Protein AF-A0A370DC57-F1 (afdb_monomer_lite)

Foldseek 3Di:
DDPVPADQQDWDDDPNDIDGRHDFDWDADPPPRDIDGHDPPDDDDDDPDPPPPVPPCVAPLSVLVVVLVVVLVVLVPDPDDPVVSVVVNVVSVVVSVVVVVVSD

pLDDT: mean 74.99, std 14.08, range [41.62, 93.81]

Organism: NCBI:txid2200906

Radius of gyration: 25.51 Å; chains: 1; bounding box: 62×38×54 Å

Structure (mmCIF, N/CA/C/O backbone):
data_AF-A0A370DC57-F1
#
_entry.id   AF-A0A370DC57-F1
#
loop_
_atom_site.group_PDB
_atom_site.id
_atom_site.type_symbol
_atom_site.label_atom_id
_atom_site.label_alt_id
_atom_site.label_comp_id
_atom_site.label_asym_id
_atom_site.label_entity_id
_atom_site.label_seq_id
_atom_site.pdbx_PDB_ins_code
_atom_site.Cartn_x
_atom_site.Cartn_y
_atom_site.Cartn_z
_atom_site.occupancy
_atom_site.B_iso_or_equiv
_atom_site.auth_seq_id
_atom_site.auth_comp_id
_atom_site.auth_asym_id
_atom_site.auth_atom_id
_atom_site.pdbx_PDB_model_num
ATOM 1 N N . MET A 1 1 ? 28.060 -1.087 -29.558 1.00 62.28 1 MET A N 1
ATOM 2 C CA . MET A 1 1 ? 26.973 -1.960 -29.046 1.00 62.28 1 MET A CA 1
ATOM 3 C C . MET A 1 1 ? 26.276 -1.228 -27.901 1.00 62.28 1 MET A C 1
ATOM 5 O O . MET A 1 1 ? 26.972 -0.566 -27.145 1.00 62.28 1 MET A O 1
ATOM 9 N N . LYS A 1 2 ? 24.939 -1.264 -27.784 1.00 73.62 2 LYS A N 1
ATOM 10 C CA . LYS A 1 2 ? 24.236 -0.606 -26.663 1.00 73.62 2 LYS A CA 1
ATOM 11 C C . LYS A 1 2 ? 24.374 -1.452 -25.391 1.00 73.62 2 LYS A C 1
ATOM 13 O O . LYS A 1 2 ? 24.216 -2.667 -25.464 1.00 73.62 2 LYS A O 1
ATOM 18 N N . PHE A 1 3 ? 24.600 -0.824 -24.233 1.00 67.56 3 PHE A N 1
ATOM 19 C CA . PHE A 1 3 ? 24.726 -1.517 -22.938 1.00 67.56 3 PHE A CA 1
ATOM 20 C C . PHE A 1 3 ? 23.488 -2.365 -22.582 1.00 67.56 3 PHE A C 1
ATOM 22 O O . PHE A 1 3 ? 23.588 -3.414 -21.942 1.00 67.56 3 PHE A O 1
ATOM 29 N N . SER A 1 4 ? 22.310 -1.955 -23.064 1.00 68.38 4 SER A N 1
ATOM 30 C CA . SER A 1 4 ? 21.046 -2.692 -22.947 1.00 68.38 4 SER A CA 1
ATOM 31 C C . SER A 1 4 ? 21.067 -4.070 -23.619 1.00 68.38 4 SER A C 1
ATOM 33 O O . SER A 1 4 ? 20.323 -4.946 -23.192 1.00 68.38 4 SER A O 1
ATOM 35 N N . HIS A 1 5 ? 21.917 -4.280 -24.627 1.00 72.75 5 HIS A N 1
ATOM 36 C CA . HIS A 1 5 ? 21.989 -5.529 -25.394 1.00 72.75 5 HIS A CA 1
ATOM 37 C C . HIS A 1 5 ? 23.000 -6.536 -24.834 1.00 72.75 5 HIS A C 1
ATOM 39 O O . HIS A 1 5 ? 22.988 -7.691 -25.243 1.00 72.75 5 HIS A O 1
ATOM 45 N N . ILE A 1 6 ? 23.856 -6.110 -23.904 1.00 67.94 6 ILE A N 1
ATOM 46 C CA . ILE A 1 6 ? 24.826 -6.979 -23.230 1.00 67.94 6 ILE A CA 1
ATOM 47 C C . ILE A 1 6 ? 24.056 -7.839 -22.222 1.00 67.94 6 ILE A C 1
ATOM 49 O O . ILE A 1 6 ? 23.227 -7.315 -21.472 1.00 67.94 6 ILE A O 1
ATOM 53 N N . LYS A 1 7 ? 24.271 -9.151 -22.189 1.00 70.06 7 LYS A N 1
ATOM 54 C CA . LYS A 1 7 ? 23.618 -10.039 -21.216 1.00 70.06 7 LYS A CA 1
ATOM 55 C C . LYS A 1 7 ? 24.320 -9.967 -19.865 1.00 70.06 7 LYS A C 1
ATOM 57 O O . LYS A 1 7 ? 25.481 -9.592 -19.754 1.00 70.06 7 LYS A O 1
ATOM 62 N N . ILE A 1 8 ? 23.599 -10.316 -18.807 1.00 74.94 8 ILE A N 1
ATOM 63 C CA . ILE A 1 8 ? 24.183 -10.432 -17.468 1.00 74.94 8 ILE A CA 1
ATOM 64 C C . ILE A 1 8 ? 25.253 -11.532 -17.508 1.00 74.94 8 ILE A C 1
ATOM 66 O O . ILE A 1 8 ? 24.993 -12.610 -18.032 1.00 74.94 8 ILE A O 1
ATOM 70 N N . GLY A 1 9 ? 26.443 -11.257 -16.984 1.00 67.88 9 GLY A N 1
ATOM 71 C CA . GLY A 1 9 ? 27.607 -12.139 -17.031 1.00 67.88 9 GLY A CA 1
ATOM 72 C C . GLY A 1 9 ? 28.473 -11.983 -18.285 1.00 67.88 9 GLY A C 1
ATOM 73 O O . GLY A 1 9 ? 29.584 -12.509 -18.307 1.00 67.88 9 GLY A O 1
ATOM 74 N N . GLU A 1 10 ? 28.031 -11.240 -19.307 1.00 74.31 10 GLU A N 1
ATOM 75 C CA . GLU A 1 10 ? 28.869 -10.970 -20.480 1.00 74.31 10 GLU A CA 1
ATOM 76 C C . GLU A 1 10 ? 29.951 -9.930 -20.168 1.00 74.31 10 GLU A C 1
ATOM 78 O O . GLU A 1 10 ? 29.716 -8.932 -19.476 1.00 74.31 10 GLU A O 1
ATOM 83 N N . ARG A 1 11 ? 31.152 -10.189 -20.701 1.00 78.81 11 ARG A N 1
ATOM 84 C CA . ARG A 1 11 ? 32.296 -9.276 -20.655 1.00 78.81 11 ARG A CA 1
ATOM 85 C C . ARG A 1 11 ? 32.161 -8.211 -21.738 1.00 78.81 11 ARG A C 1
ATOM 87 O O . ARG A 1 11 ? 31.786 -8.529 -22.864 1.00 78.81 11 ARG A O 1
ATOM 94 N N . PHE A 1 12 ? 32.510 -6.971 -2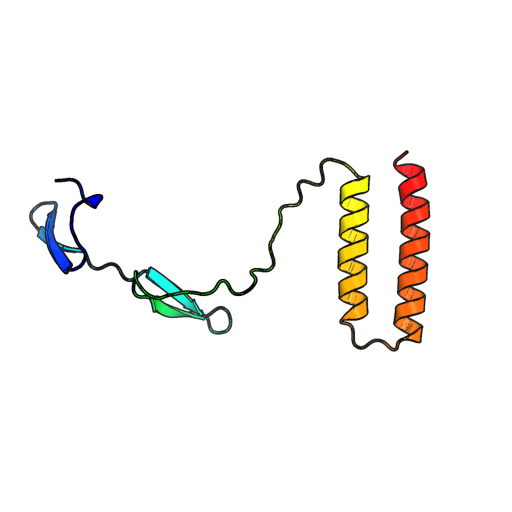1.426 1.00 81.81 12 PHE A N 1
ATOM 95 C CA . PHE A 1 12 ? 32.556 -5.877 -22.393 1.00 81.81 12 PHE A CA 1
ATOM 96 C C . PHE A 1 12 ? 33.699 -4.913 -22.073 1.00 81.81 12 PHE A C 1
ATOM 98 O O . PHE A 1 12 ? 34.129 -4.824 -20.928 1.00 81.81 12 PHE A O 1
ATOM 105 N N . ILE A 1 13 ? 34.194 -4.208 -23.091 1.00 79.69 13 ILE A N 1
ATOM 106 C CA . ILE A 1 13 ? 35.220 -3.171 -22.938 1.00 79.69 13 ILE A CA 1
ATOM 107 C C . ILE A 1 13 ? 34.533 -1.807 -22.914 1.00 79.69 13 ILE A C 1
ATOM 109 O O . ILE A 1 13 ? 33.731 -1.506 -23.804 1.00 79.69 13 ILE A O 1
ATOM 113 N N . TRP A 1 14 ? 34.853 -0.982 -21.923 1.00 71.50 14 TRP A N 1
ATOM 114 C CA . TRP A 1 14 ? 34.412 0.408 -21.838 1.00 71.50 14 TRP A CA 1
ATOM 115 C C . TRP A 1 14 ? 35.604 1.267 -21.422 1.00 71.50 14 TRP A C 1
ATOM 117 O O . TRP A 1 14 ? 36.312 0.916 -20.488 1.00 71.50 14 TRP A O 1
ATOM 127 N N . GLU A 1 15 ? 35.883 2.320 -22.193 1.00 80.69 15 GLU A N 1
ATOM 128 C CA . GLU A 1 15 ? 37.049 3.202 -21.991 1.00 80.69 15 GLU A CA 1
ATOM 129 C C . GLU A 1 15 ? 38.408 2.473 -21.951 1.00 80.69 15 GLU A C 1
ATOM 131 O O . GLU A 1 15 ? 39.359 2.928 -21.331 1.00 80.69 15 GLU A O 1
ATOM 136 N N . GLY A 1 16 ? 38.518 1.343 -22.660 1.00 77.88 16 GLY A N 1
ATOM 137 C CA . GLY A 1 16 ? 39.745 0.537 -22.725 1.00 77.88 16 GLY A CA 1
ATOM 1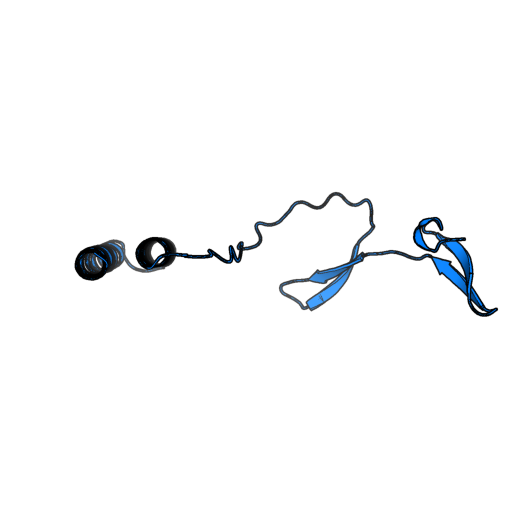38 C C . GLY A 1 16 ? 39.871 -0.515 -21.622 1.00 77.88 16 GLY A C 1
ATOM 139 O O . GLY A 1 16 ? 40.728 -1.388 -21.729 1.00 77.88 16 GLY A O 1
ATOM 140 N N . GLU A 1 17 ? 38.974 -0.507 -20.637 1.00 63.53 17 GLU A N 1
ATOM 141 C CA . GLU A 1 17 ? 39.015 -1.413 -19.489 1.00 63.53 17 GLU A CA 1
ATOM 142 C C . GLU A 1 17 ? 37.959 -2.535 -19.594 1.00 63.53 17 GLU A C 1
ATOM 144 O O . GLU A 1 17 ? 36.861 -2.318 -20.130 1.00 63.53 17 GLU A O 1
ATOM 149 N N . PRO A 1 18 ? 38.260 -3.760 -19.114 1.00 71.31 18 PRO A N 1
ATOM 150 C CA . PRO A 1 18 ? 37.344 -4.892 -19.169 1.00 71.31 18 PRO A CA 1
ATOM 151 C C . PRO A 1 18 ? 36.372 -4.934 -17.981 1.00 71.31 18 PRO A C 1
ATOM 153 O O . PRO A 1 18 ? 36.768 -5.009 -16.821 1.00 71.31 18 PRO A 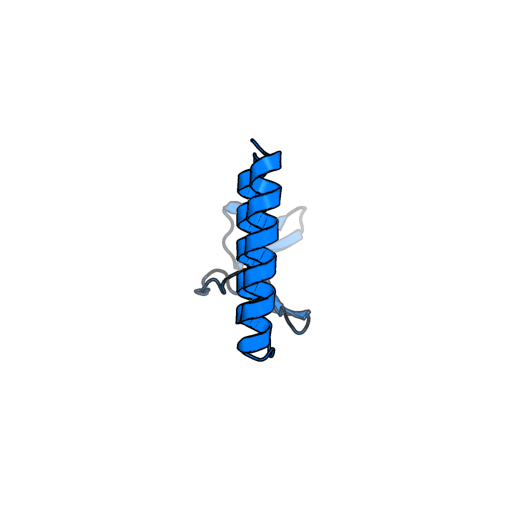O 1
ATOM 156 N N . TYR A 1 19 ? 35.078 -5.017 -18.282 1.00 64.75 19 TYR A N 1
ATOM 157 C CA . TYR A 1 19 ? 33.987 -5.131 -17.313 1.00 64.75 19 TYR A CA 1
ATOM 158 C C . TYR A 1 19 ? 33.152 -6.392 -17.552 1.00 64.75 19 TYR A C 1
ATOM 160 O O . TYR A 1 19 ? 33.147 -6.955 -18.644 1.00 64.75 19 TYR A O 1
ATOM 168 N N . VAL A 1 20 ? 32.403 -6.826 -16.535 1.00 74.81 20 VAL A N 1
ATOM 169 C CA . VAL A 1 20 ? 31.366 -7.866 -16.642 1.00 74.81 20 VAL A CA 1
ATOM 170 C C . VAL A 1 20 ? 30.036 -7.253 -16.238 1.00 74.81 20 VAL A C 1
ATOM 172 O O . VAL A 1 20 ? 29.935 -6.630 -15.182 1.00 74.81 20 VAL A O 1
ATOM 175 N N . LYS A 1 21 ? 28.989 -7.444 -17.043 1.00 71.81 21 LYS A N 1
ATOM 176 C CA . LYS A 1 21 ? 27.654 -6.952 -16.691 1.00 71.81 21 LYS A CA 1
ATOM 177 C C . LYS A 1 21 ? 27.067 -7.783 -15.548 1.00 71.81 21 LYS A C 1
ATOM 179 O O . LYS A 1 21 ? 26.433 -8.802 -15.782 1.00 71.81 21 LYS A O 1
ATOM 184 N N . ALA A 1 22 ? 27.255 -7.365 -14.305 1.00 63.00 22 ALA A N 1
ATOM 185 C CA . ALA A 1 22 ? 26.704 -8.031 -13.129 1.00 63.00 22 ALA A CA 1
ATOM 186 C C . ALA A 1 22 ? 25.456 -7.277 -12.645 1.00 63.00 22 ALA A C 1
ATOM 188 O O . ALA A 1 22 ? 25.587 -6.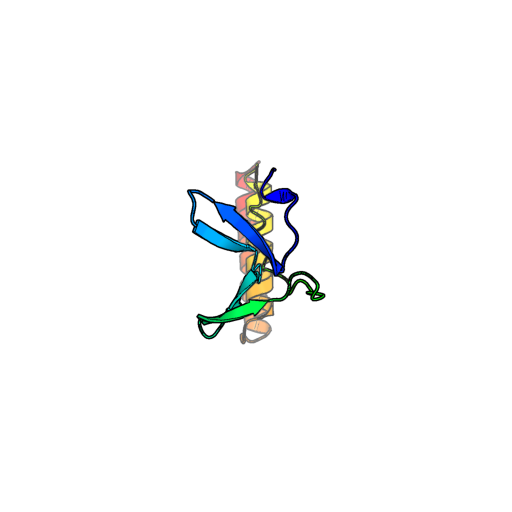250 -11.994 1.00 63.00 22 ALA A O 1
ATOM 189 N N . THR A 1 23 ? 24.238 -7.732 -12.954 1.00 63.94 23 THR A N 1
ATOM 190 C CA . THR A 1 23 ? 23.035 -7.163 -12.312 1.00 63.94 23 THR A CA 1
ATOM 191 C C . THR A 1 23 ? 22.441 -8.132 -11.296 1.00 63.94 23 THR A C 1
ATOM 193 O O . THR A 1 23 ? 21.720 -9.058 -11.681 1.00 63.94 23 THR A O 1
ATOM 196 N N . PRO A 1 24 ? 22.665 -7.875 -10.004 1.00 60.06 24 PRO A N 1
ATOM 197 C CA . PRO A 1 24 ? 21.695 -8.095 -8.947 1.00 60.06 24 PRO A CA 1
ATOM 198 C C . PRO A 1 24 ? 21.013 -6.767 -8.582 1.00 60.06 24 PRO A C 1
ATOM 200 O O . PRO A 1 24 ? 21.673 -5.741 -8.424 1.00 60.06 24 PRO A O 1
ATOM 203 N N . LEU A 1 25 ? 19.688 -6.777 -8.451 1.00 61.06 25 LEU A N 1
ATOM 204 C CA . LEU A 1 25 ? 18.953 -5.641 -7.895 1.00 61.06 25 LEU A CA 1
ATOM 205 C C . LEU A 1 25 ? 19.209 -5.636 -6.381 1.00 61.06 25 LEU A C 1
ATOM 207 O O . LEU A 1 25 ? 19.031 -6.662 -5.732 1.00 61.06 25 LEU A O 1
ATOM 211 N N . LEU A 1 26 ? 19.691 -4.536 -5.807 1.00 66.31 26 LEU A N 1
ATOM 212 C CA . LEU A 1 26 ? 19.864 -4.430 -4.355 1.00 66.31 26 LEU A CA 1
ATOM 213 C C . LEU A 1 26 ? 18.499 -4.177 -3.703 1.00 66.31 26 LEU A C 1
ATOM 215 O O . LEU A 1 26 ? 17.794 -3.255 -4.103 1.00 66.31 26 LEU A O 1
ATOM 219 N N . ALA A 1 27 ? 18.143 -4.978 -2.701 1.00 67.12 27 ALA A N 1
ATOM 220 C CA . ALA A 1 27 ? 16.999 -4.743 -1.827 1.00 67.12 27 ALA A CA 1
ATOM 221 C C . ALA A 1 27 ? 17.483 -4.475 -0.401 1.00 67.12 27 ALA A C 1
ATOM 223 O O . ALA A 1 27 ? 18.412 -5.128 0.074 1.00 67.12 27 ALA A O 1
ATOM 224 N N . ASN A 1 28 ? 16.826 -3.551 0.293 1.00 65.56 28 ASN A N 1
ATOM 225 C CA . ASN A 1 28 ? 17.117 -3.241 1.688 1.00 65.56 28 ASN A CA 1
ATOM 226 C C . ASN A 1 28 ? 16.020 -3.841 2.565 1.00 65.56 28 ASN A C 1
ATOM 228 O O . ASN A 1 28 ? 14.835 -3.718 2.256 1.00 65.56 28 ASN A O 1
ATOM 232 N N . HIS A 1 29 ? 16.401 -4.490 3.661 1.00 74.19 29 HIS A N 1
ATOM 233 C CA . HIS A 1 29 ? 15.440 -5.038 4.607 1.00 74.19 29 HIS A CA 1
ATOM 234 C C . HIS A 1 29 ? 14.735 -3.903 5.363 1.00 74.19 29 HIS A C 1
ATOM 236 O O . HIS A 1 29 ? 15.382 -3.157 6.097 1.00 74.19 29 HIS A O 1
ATOM 242 N N . ALA A 1 30 ? 13.411 -3.799 5.231 1.00 63.72 30 ALA A N 1
ATOM 243 C CA . ALA A 1 30 ? 12.632 -2.668 5.745 1.00 63.72 30 ALA A CA 1
ATOM 244 C C . ALA A 1 30 ? 12.761 -2.439 7.265 1.00 63.72 30 ALA A C 1
ATOM 246 O O . ALA A 1 30 ? 12.710 -1.303 7.718 1.00 63.72 30 ALA A O 1
ATOM 247 N N . GLN A 1 31 ? 12.954 -3.500 8.058 1.00 61.47 31 GLN A N 1
ATOM 248 C CA . GLN A 1 31 ? 13.005 -3.404 9.527 1.00 61.47 31 GLN A CA 1
ATOM 249 C C . GLN A 1 31 ? 14.426 -3.311 10.100 1.00 61.47 31 GLN A C 1
ATOM 251 O O . GLN A 1 31 ? 14.606 -2.864 11.225 1.00 61.47 31 GLN A O 1
ATOM 256 N N . THR A 1 32 ? 15.438 -3.775 9.363 1.00 65.56 32 THR A N 1
ATOM 257 C CA . THR A 1 32 ? 16.807 -3.943 9.899 1.00 65.56 32 THR A CA 1
ATOM 258 C C . THR A 1 32 ? 17.861 -3.196 9.090 1.00 65.56 32 THR A C 1
ATOM 260 O O . THR A 1 32 ? 19.012 -3.135 9.509 1.00 65.56 32 THR A O 1
ATOM 263 N N . GLY A 1 33 ? 17.497 -2.648 7.925 1.00 65.44 33 GLY A N 1
ATOM 264 C CA . GLY A 1 33 ? 18.400 -1.912 7.039 1.00 65.44 33 GLY A CA 1
ATOM 265 C C . GLY A 1 33 ? 19.455 -2.776 6.346 1.00 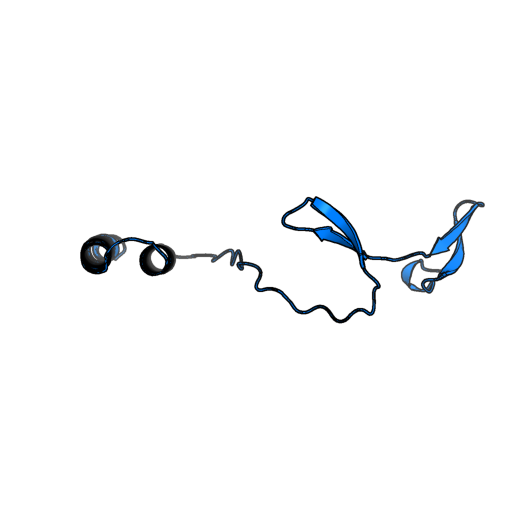65.44 33 GLY A C 1
ATOM 266 O O . GLY A 1 33 ? 20.337 -2.242 5.685 1.00 65.44 33 GLY A O 1
ATOM 267 N N . VAL A 1 34 ? 19.395 -4.104 6.490 1.00 74.06 34 VAL A N 1
ATOM 268 C CA . VAL A 1 34 ? 20.369 -5.020 5.886 1.00 74.06 34 VAL A CA 1
ATOM 269 C C . VAL A 1 34 ? 20.154 -5.104 4.378 1.00 74.06 34 VAL A C 1
ATOM 271 O O . VAL A 1 34 ? 19.053 -5.403 3.915 1.00 74.06 34 VAL A O 1
ATOM 274 N N . ASN A 1 35 ? 21.223 -4.906 3.611 1.00 73.88 35 ASN A N 1
ATOM 275 C CA . ASN A 1 35 ? 21.183 -4.979 2.154 1.00 73.88 35 ASN A CA 1
ATOM 276 C C . ASN A 1 35 ? 21.327 -6.428 1.677 1.00 73.88 35 ASN A C 1
ATOM 278 O O . ASN A 1 35 ? 22.169 -7.185 2.165 1.00 73.88 35 ASN A O 1
ATOM 282 N N . LYS A 1 36 ? 20.540 -6.803 0.671 1.00 75.00 36 LYS A N 1
ATOM 283 C CA . LYS A 1 36 ? 20.561 -8.124 0.047 1.00 75.00 36 LYS A CA 1
ATOM 284 C C . LYS A 1 36 ? 20.523 -7.990 -1.470 1.00 75.00 36 LYS A C 1
ATOM 286 O O . LYS A 1 36 ? 19.726 -7.244 -2.027 1.00 75.00 36 LYS A O 1
ATOM 291 N N . MET A 1 37 ? 21.379 -8.745 -2.150 1.00 79.31 37 MET A N 1
ATOM 292 C CA . MET A 1 37 ? 21.324 -8.877 -3.605 1.00 79.31 37 MET A CA 1
ATOM 293 C C . MET A 1 37 ? 20.153 -9.777 -4.006 1.00 79.31 37 MET A C 1
ATOM 295 O O . MET A 1 37 ? 20.052 -10.915 -3.544 1.00 79.31 37 MET A O 1
ATOM 299 N N . VAL A 1 38 ? 19.289 -9.270 -4.882 1.00 66.56 38 VAL A N 1
ATOM 300 C CA . VAL A 1 38 ? 18.107 -9.959 -5.399 1.00 66.56 38 VAL A CA 1
ATOM 301 C C . VAL A 1 38 ? 18.338 -10.340 -6.867 1.00 66.56 38 VAL A C 1
ATOM 303 O O . VAL A 1 38 ? 18.602 -9.468 -7.705 1.00 66.56 38 VAL A O 1
ATOM 306 N N . PRO A 1 39 ? 18.268 -11.639 -7.213 1.00 73.25 39 PRO A N 1
ATOM 307 C CA . PRO A 1 39 ? 18.348 -12.088 -8.599 1.00 73.25 39 PRO A CA 1
ATOM 308 C C . PRO A 1 39 ? 17.215 -11.508 -9.452 1.00 73.25 39 PRO A C 1
ATOM 310 O O . PRO A 1 39 ? 16.064 -11.499 -9.031 1.00 73.25 39 PRO A O 1
ATOM 313 N N . LYS A 1 40 ? 17.517 -11.102 -10.692 1.00 62.66 40 LYS A N 1
ATOM 314 C CA . LYS A 1 40 ? 16.534 -10.499 -11.615 1.00 62.66 40 LYS A CA 1
ATOM 315 C C . LYS A 1 40 ? 15.300 -11.378 -11.890 1.00 62.66 40 LYS A C 1
ATOM 317 O O . LYS A 1 40 ? 14.243 -10.845 -12.198 1.00 62.66 40 LYS A O 1
ATOM 322 N N . TYR A 1 41 ? 15.447 -12.700 -11.825 1.00 71.00 41 TYR A N 1
ATOM 323 C CA . TYR A 1 41 ? 14.399 -13.665 -12.183 1.00 71.00 41 TYR A CA 1
ATOM 324 C C . TYR A 1 41 ? 13.676 -14.265 -10.972 1.00 71.00 41 TYR A C 1
ATOM 326 O O . TYR A 1 41 ? 12.997 -15.278 -11.118 1.00 71.00 41 TYR A O 1
ATOM 334 N N . VAL A 1 42 ? 13.863 -13.713 -9.769 1.00 72.25 42 VAL A N 1
ATOM 335 C CA . VAL A 1 42 ? 13.116 -14.198 -8.608 1.00 72.25 42 VAL A CA 1
ATOM 336 C C . VAL A 1 42 ? 11.666 -13.721 -8.703 1.00 72.25 42 VAL A C 1
ATOM 338 O O . VAL A 1 42 ? 11.412 -12.562 -9.031 1.00 72.25 42 VAL A O 1
ATOM 341 N N . ASN A 1 43 ? 10.720 -14.610 -8.412 1.00 65.94 43 ASN A N 1
ATOM 342 C CA . ASN A 1 43 ? 9.331 -14.211 -8.233 1.00 65.94 43 ASN A CA 1
ATOM 343 C C . ASN A 1 43 ? 9.232 -13.440 -6.916 1.00 65.94 43 ASN A C 1
ATOM 345 O O . ASN A 1 43 ? 9.599 -13.962 -5.863 1.00 65.94 43 ASN A O 1
ATOM 349 N N . VAL A 1 44 ? 8.775 -12.195 -6.996 1.00 72.00 44 VAL A N 1
ATOM 350 C CA . VAL A 1 44 ? 8.462 -11.369 -5.833 1.00 72.00 44 VAL A CA 1
ATOM 351 C C . VAL A 1 44 ? 6.957 -11.180 -5.778 1.00 72.00 44 VAL A C 1
ATOM 353 O O . VAL A 1 44 ? 6.324 -10.901 -6.795 1.00 72.00 44 VAL A O 1
ATOM 356 N N . GLU A 1 45 ? 6.393 -11.345 -4.593 1.00 60.84 45 GLU A N 1
ATOM 357 C CA . GLU A 1 45 ? 5.036 -10.905 -4.307 1.00 60.84 45 GLU A CA 1
ATOM 358 C C . GLU A 1 45 ? 5.118 -9.476 -3.782 1.00 60.84 45 GLU A C 1
ATOM 360 O O . GLU A 1 45 ? 6.016 -9.134 -3.005 1.00 60.84 45 GLU A O 1
ATOM 365 N N . PHE A 1 46 ? 4.196 -8.626 -4.225 1.00 54.09 46 PHE A N 1
ATOM 366 C CA . PHE A 1 46 ? 4.021 -7.337 -3.582 1.00 54.09 46 PHE A CA 1
ATOM 367 C C . PHE A 1 46 ? 3.485 -7.613 -2.179 1.00 54.09 46 PHE A C 1
ATOM 369 O O . PHE A 1 46 ? 2.349 -8.049 -2.018 1.00 54.09 46 PHE A O 1
ATOM 376 N N . SER A 1 47 ? 4.306 -7.364 -1.158 1.00 49.47 47 SER A N 1
ATOM 377 C CA . SER A 1 47 ? 3.743 -6.990 0.137 1.00 49.47 47 SER A CA 1
ATOM 378 C C . SER A 1 47 ? 2.904 -5.756 -0.135 1.00 49.47 47 SER A C 1
ATOM 380 O O . SER A 1 47 ? 3.395 -4.885 -0.853 1.00 49.47 47 SER A O 1
ATOM 382 N N . GLU A 1 48 ? 1.687 -5.686 0.400 1.00 49.00 48 GLU A N 1
ATOM 383 C CA . GLU A 1 48 ? 0.892 -4.461 0.409 1.00 49.00 48 GLU A CA 1
ATOM 384 C C . GLU A 1 48 ? 1.803 -3.331 0.899 1.00 49.00 48 GLU A C 1
ATOM 386 O O . GLU A 1 48 ? 2.080 -3.171 2.089 1.00 49.00 48 GLU A O 1
ATOM 391 N N . THR A 1 49 ? 2.378 -2.584 -0.041 1.00 45.41 49 THR A N 1
ATOM 392 C CA . THR A 1 49 ? 2.814 -1.234 0.226 1.00 45.41 49 THR A CA 1
ATOM 393 C C . THR A 1 49 ? 1.544 -0.594 0.724 1.00 45.41 49 THR A C 1
ATOM 395 O O . THR A 1 49 ? 0.545 -0.649 0.009 1.00 45.41 49 THR A O 1
ATOM 398 N N . ARG A 1 50 ? 1.562 -0.026 1.935 1.00 43.50 50 ARG A N 1
ATOM 399 C CA . ARG A 1 50 ? 0.658 1.085 2.217 1.00 43.50 50 ARG A CA 1
ATOM 400 C C . ARG A 1 50 ? 0.791 1.979 1.005 1.00 43.50 50 ARG A C 1
ATOM 402 O O . ARG A 1 50 ? 1.856 2.562 0.796 1.00 43.50 50 ARG A O 1
ATOM 409 N N . THR A 1 51 ? -0.204 1.931 0.137 1.00 41.81 51 THR A N 1
ATOM 410 C CA . THR A 1 51 ? -0.299 2.830 -0.978 1.00 41.81 51 THR A CA 1
ATOM 411 C C . THR A 1 51 ? -0.352 4.166 -0.266 1.00 41.81 51 THR A C 1
ATOM 413 O O . THR A 1 51 ? -1.348 4.517 0.356 1.00 41.81 51 THR A O 1
ATOM 416 N N . GLU A 1 52 ? 0.746 4.915 -0.306 1.00 45.19 52 GLU A N 1
ATOM 417 C CA . GLU A 1 52 ? 0.608 6.345 -0.496 1.00 45.19 52 GLU A CA 1
ATOM 418 C C . GLU A 1 52 ? -0.064 6.474 -1.865 1.00 45.19 52 GLU A C 1
ATOM 420 O O . GLU A 1 52 ? 0.561 6.797 -2.873 1.00 45.19 52 GLU A O 1
ATOM 425 N N . ASP A 1 53 ? -1.356 6.136 -1.916 1.00 41.62 53 ASP A N 1
ATOM 426 C CA . ASP A 1 53 ? -2.254 6.791 -2.821 1.00 41.62 53 ASP A CA 1
ATOM 427 C C . ASP A 1 53 ? -2.045 8.248 -2.445 1.00 41.62 53 ASP A C 1
ATOM 429 O O . ASP A 1 53 ? -2.483 8.733 -1.400 1.00 41.62 53 ASP A O 1
ATOM 433 N N . ALA A 1 54 ? -1.259 8.947 -3.258 1.00 45.94 54 ALA A N 1
ATOM 434 C CA . ALA A 1 54 ? -1.407 10.372 -3.383 1.00 45.94 54 ALA A CA 1
ATOM 435 C C . ALA A 1 54 ? -2.831 10.552 -3.906 1.00 45.94 54 ALA A C 1
ATOM 437 O O . ALA A 1 54 ? -3.054 10.684 -5.111 1.00 45.94 54 ALA A O 1
ATOM 438 N N . ILE A 1 55 ? -3.802 10.454 -2.994 1.00 52.94 55 ILE A N 1
ATOM 439 C CA . ILE A 1 55 ? -5.180 10.781 -3.260 1.00 52.94 55 ILE A CA 1
ATOM 440 C C . ILE A 1 55 ? -5.089 12.248 -3.601 1.00 52.94 55 ILE A C 1
ATOM 442 O O . ILE A 1 55 ? -4.847 13.121 -2.765 1.00 52.94 55 ILE A O 1
ATOM 446 N N . THR A 1 56 ? -5.179 12.507 -4.894 1.00 51.38 56 THR A N 1
ATOM 447 C CA . THR A 1 56 ? -5.452 13.828 -5.411 1.00 51.38 56 THR A CA 1
ATOM 448 C C . THR A 1 56 ? -6.898 14.084 -5.017 1.00 51.38 56 THR A C 1
ATOM 450 O O . THR A 1 56 ? -7.799 13.947 -5.833 1.00 51.38 56 THR A O 1
ATOM 453 N N . CYS A 1 57 ? -7.124 14.376 -3.731 1.00 53.56 57 CYS A N 1
ATOM 454 C CA . CYS A 1 57 ? -8.388 14.880 -3.223 1.00 53.56 57 CYS A CA 1
ATOM 455 C C . CYS A 1 57 ? -8.572 16.237 -3.885 1.00 53.56 57 CYS A C 1
ATOM 457 O O . CYS A 1 57 ? -8.071 17.262 -3.419 1.00 53.56 57 CYS A O 1
ATOM 459 N N . SER A 1 58 ? -9.188 16.213 -5.059 1.00 64.00 58 SER A N 1
ATOM 460 C CA . SER A 1 58 ? -9.345 17.382 -5.911 1.00 64.00 58 SER A CA 1
ATOM 461 C C . SER A 1 58 ? -10.356 18.356 -5.313 1.00 64.00 58 SER A C 1
ATOM 463 O O . SER A 1 58 ? -10.349 19.544 -5.643 1.00 64.00 58 SER A O 1
ATOM 465 N N . LYS A 1 59 ? -11.194 17.855 -4.397 1.00 79.94 59 LYS A N 1
ATOM 466 C CA . LYS A 1 59 ? -12.244 18.602 -3.723 1.00 79.94 59 LYS A CA 1
ATOM 467 C C . LYS A 1 59 ? -12.232 18.382 -2.201 1.00 79.94 59 LYS A C 1
ATOM 469 O O . LYS A 1 59 ? -11.809 17.325 -1.727 1.00 79.94 59 LYS A O 1
ATOM 474 N N . PRO A 1 60 ? -12.685 19.377 -1.414 1.00 80.81 60 PRO A N 1
ATOM 475 C CA . PRO A 1 60 ? -12.695 19.294 0.048 1.00 80.81 60 PRO A CA 1
ATOM 476 C C . PRO A 1 60 ? -13.561 18.170 0.637 1.00 80.81 60 PRO A C 1
ATOM 478 O O . PRO A 1 60 ? -13.250 17.689 1.722 1.00 80.81 60 PRO A O 1
ATOM 481 N N . ASP A 1 61 ? -14.630 17.760 -0.047 1.00 82.62 61 ASP A N 1
ATOM 482 C CA . ASP A 1 61 ? -15.498 16.639 0.336 1.00 82.62 61 ASP A CA 1
ATOM 483 C C . ASP A 1 61 ? -14.779 15.290 0.192 1.00 82.62 61 ASP A C 1
ATOM 485 O O . ASP A 1 61 ? -14.767 14.511 1.140 1.00 82.62 61 ASP A O 1
ATOM 489 N N . GLU A 1 62 ? -14.076 15.068 -0.922 1.00 79.50 62 GLU A N 1
ATOM 490 C CA . GLU A 1 62 ? -13.246 13.869 -1.145 1.00 79.50 62 GLU A CA 1
ATOM 491 C C . GLU A 1 62 ? -12.149 13.730 -0.067 1.00 79.50 62 GLU A C 1
ATOM 493 O O . GLU A 1 62 ? -11.905 12.644 0.459 1.00 79.50 62 GLU A O 1
ATOM 498 N N . MET A 1 63 ? -11.516 14.847 0.322 1.00 82.19 63 MET A N 1
ATOM 499 C CA . MET A 1 63 ? -10.521 14.859 1.407 1.00 82.19 63 MET A CA 1
ATOM 500 C C . MET A 1 63 ? -11.142 14.534 2.766 1.00 82.19 63 MET A C 1
ATOM 502 O O . MET A 1 63 ? -10.531 13.839 3.580 1.00 82.19 63 MET A O 1
ATOM 506 N N . LEU A 1 64 ? -12.339 15.056 3.030 1.00 85.50 64 LEU A N 1
ATOM 507 C CA . LEU A 1 64 ? -13.034 14.819 4.286 1.00 85.50 64 LEU A CA 1
ATOM 508 C C . LEU A 1 64 ? -13.432 13.344 4.425 1.00 85.50 64 LEU A C 1
ATOM 510 O O . LEU A 1 64 ? -13.177 12.760 5.476 1.00 85.50 64 LEU A O 1
ATOM 514 N N . GLU A 1 65 ? -13.980 12.737 3.370 1.00 83.94 65 GLU A N 1
ATOM 515 C CA . GLU A 1 65 ? -14.327 11.309 3.344 1.00 83.94 65 GLU A CA 1
ATOM 516 C C . GLU A 1 65 ? -13.100 10.425 3.603 1.00 83.94 65 GLU A C 1
ATOM 518 O O . GLU A 1 65 ? -13.159 9.502 4.419 1.00 83.94 65 GLU A O 1
ATOM 523 N N . TYR A 1 66 ? -11.961 10.752 2.985 1.00 85.19 66 TYR A N 1
ATOM 524 C CA . TYR A 1 66 ? -10.715 10.024 3.217 1.00 85.19 66 TYR A CA 1
ATOM 525 C C . TYR A 1 66 ? -10.251 10.104 4.677 1.00 85.19 66 TYR A C 1
ATOM 527 O O . TYR A 1 66 ? -9.979 9.079 5.304 1.00 85.19 66 TYR A O 1
ATOM 535 N N . ILE A 1 67 ? -10.211 11.308 5.256 1.00 86.12 67 ILE A N 1
ATOM 536 C CA . ILE A 1 67 ? -9.796 11.502 6.653 1.00 86.12 67 ILE A CA 1
ATOM 537 C C . ILE A 1 67 ? -10.721 10.734 7.609 1.00 86.12 67 ILE A C 1
ATOM 539 O O . ILE A 1 67 ? -10.248 10.122 8.568 1.00 86.12 67 ILE A O 1
ATOM 543 N N . VAL A 1 68 ? -12.032 10.744 7.358 1.00 88.44 68 VAL A N 1
ATOM 544 C CA . VAL A 1 68 ? -13.013 10.003 8.168 1.00 88.44 68 VAL A CA 1
ATOM 545 C C . VAL A 1 68 ? -12.788 8.491 8.071 1.00 88.44 68 VAL A C 1
ATOM 547 O O . VAL A 1 68 ? -12.882 7.798 9.091 1.00 88.44 68 VAL A O 1
ATOM 550 N N . SER A 1 69 ? -12.451 7.981 6.884 1.00 84.38 69 SER A N 1
ATOM 551 C CA . SER A 1 69 ? -12.117 6.569 6.674 1.00 84.38 69 SER A CA 1
ATOM 552 C C . SER A 1 69 ? -10.871 6.161 7.465 1.00 84.38 69 SER A C 1
ATOM 554 O O . SER A 1 69 ? -10.937 5.251 8.291 1.00 84.38 69 SER A O 1
ATOM 556 N N . GLU A 1 70 ? -9.767 6.895 7.311 1.00 87.94 70 GLU A N 1
ATOM 557 C CA . GLU A 1 70 ? -8.499 6.601 7.995 1.00 87.94 70 GLU A CA 1
ATOM 558 C C . GLU A 1 70 ? -8.634 6.646 9.522 1.00 87.94 70 GLU A C 1
ATOM 560 O O . GLU A 1 70 ? -8.130 5.782 10.245 1.00 87.94 70 GLU A O 1
ATOM 565 N N . LEU A 1 71 ? -9.366 7.637 10.041 1.00 88.38 71 LEU A N 1
ATOM 566 C CA . LEU A 1 71 ? -9.643 7.728 11.474 1.00 88.38 71 LEU A CA 1
ATOM 567 C C . LEU A 1 71 ? -10.495 6.552 11.963 1.00 88.38 71 LEU A C 1
ATOM 569 O O . LEU A 1 71 ? -10.259 6.039 13.058 1.00 88.38 71 LEU A O 1
ATOM 573 N N . SER A 1 72 ? -11.462 6.100 11.164 1.00 87.81 72 SER A N 1
ATOM 574 C CA . SER A 1 72 ? -12.302 4.949 11.508 1.00 87.81 72 SER A CA 1
ATOM 575 C C . SER A 1 72 ? -11.480 3.663 11.612 1.00 87.81 72 SER A C 1
ATOM 577 O O . SER A 1 72 ? -11.653 2.901 12.569 1.00 87.81 72 SER A O 1
ATOM 579 N N . ASP A 1 73 ? -10.535 3.455 10.697 1.00 86.75 73 ASP A N 1
ATOM 580 C CA . ASP A 1 73 ? -9.643 2.293 10.695 1.00 86.75 73 ASP A CA 1
ATOM 581 C C . ASP A 1 73 ? -8.626 2.335 11.841 1.00 86.75 73 ASP A C 1
ATOM 583 O O . ASP A 1 73 ? -8.400 1.327 12.526 1.00 86.75 73 ASP A O 1
ATOM 587 N N . ALA A 1 74 ? -8.086 3.518 12.144 1.00 87.62 74 ALA A N 1
ATOM 588 C CA . ALA A 1 74 ? -7.238 3.733 13.315 1.00 87.62 74 ALA A CA 1
ATOM 589 C C . ALA A 1 74 ? -7.980 3.419 14.630 1.00 87.62 74 ALA A C 1
ATOM 591 O O . ALA A 1 74 ? -7.421 2.804 15.538 1.00 87.62 74 ALA A O 1
ATOM 592 N N . ILE A 1 75 ? -9.263 3.782 14.739 1.00 89.94 75 ILE A N 1
ATOM 593 C CA . ILE A 1 75 ? -10.082 3.478 15.924 1.00 89.94 75 ILE A CA 1
ATOM 594 C C . ILE A 1 75 ? -10.387 1.984 16.015 1.00 89.94 75 ILE A C 1
ATOM 596 O O . ILE A 1 75 ? -10.280 1.405 17.099 1.00 89.94 75 ILE A O 1
ATOM 600 N N . ASN A 1 76 ? -10.747 1.345 14.900 1.00 87.38 76 ASN A N 1
ATOM 601 C CA . ASN A 1 76 ? -11.057 -0.085 14.860 1.00 87.38 76 ASN A CA 1
ATOM 602 C C . ASN A 1 76 ? -9.859 -0.945 15.281 1.00 87.38 76 ASN A C 1
ATOM 604 O O . ASN A 1 76 ? -10.031 -1.901 16.039 1.00 87.38 76 ASN A O 1
ATOM 608 N N . SER A 1 77 ? -8.658 -0.565 14.841 1.00 89.69 77 SER A N 1
ATOM 609 C CA . SER A 1 77 ? -7.396 -1.236 15.179 1.00 89.69 77 SER A CA 1
ATOM 610 C C . SER A 1 77 ? -6.840 -0.870 16.564 1.00 89.69 77 SER A C 1
ATOM 612 O O . SER A 1 77 ? -5.889 -1.499 17.032 1.00 89.69 77 SER A O 1
ATOM 614 N N . SER A 1 78 ? -7.427 0.116 17.250 1.00 89.62 78 SER A N 1
ATOM 615 C CA . SER A 1 78 ? -6.979 0.537 18.578 1.00 89.62 78 SER A CA 1
ATOM 616 C C . SER A 1 78 ? -7.348 -0.462 19.681 1.00 89.62 78 SER A C 1
ATOM 618 O O . SER A 1 78 ? -8.311 -1.229 19.591 1.00 89.62 78 SER A O 1
ATOM 620 N N . THR A 1 79 ? -6.610 -0.388 20.787 1.00 93.50 79 THR A N 1
ATOM 621 C CA . THR A 1 79 ? -6.840 -1.171 22.012 1.00 93.50 79 THR A CA 1
ATOM 622 C C . THR A 1 79 ? -7.925 -0.582 22.921 1.00 93.50 79 THR A C 1
ATOM 624 O O . THR A 1 79 ? -8.099 -1.041 24.050 1.00 93.50 79 THR A O 1
ATOM 627 N N . LEU A 1 80 ? -8.643 0.450 22.461 1.00 90.12 80 LEU A N 1
ATOM 628 C CA . LEU A 1 80 ? -9.729 1.071 23.214 1.00 90.12 80 LEU A CA 1
ATOM 629 C C . LEU A 1 80 ? -10.861 0.068 23.476 1.00 90.12 80 LEU A C 1
ATOM 631 O O . LEU A 1 80 ? -11.073 -0.872 22.710 1.00 90.12 80 LEU A O 1
ATOM 635 N N . SER A 1 81 ? -11.620 0.289 24.551 1.00 93.81 81 SER A N 1
ATOM 636 C CA . SER A 1 81 ? -12.853 -0.468 24.780 1.00 93.81 81 SER A CA 1
ATOM 637 C C . SER A 1 81 ? -13.878 -0.160 23.688 1.00 93.81 81 SER A C 1
ATOM 639 O O . SER A 1 81 ? -13.899 0.945 23.147 1.00 93.81 81 SER A O 1
ATOM 641 N N . GLU A 1 82 ? -14.774 -1.103 23.398 1.00 90.62 82 GLU A N 1
ATOM 642 C CA . GLU A 1 82 ? -15.814 -0.901 22.376 1.00 90.62 82 GLU A CA 1
ATOM 643 C C . GLU A 1 82 ? -16.690 0.326 22.676 1.00 90.62 82 GLU A C 1
ATOM 645 O O . GLU A 1 82 ? -16.938 1.139 21.792 1.00 90.62 82 GLU A O 1
ATOM 650 N N . ALA A 1 83 ? -17.024 0.566 23.950 1.00 91.38 83 ALA A N 1
ATOM 651 C CA . ALA A 1 83 ? -17.749 1.769 24.362 1.00 91.38 83 ALA A CA 1
ATOM 652 C C . ALA A 1 83 ? -16.980 3.074 24.063 1.00 91.38 83 ALA A C 1
ATOM 654 O O . ALA A 1 83 ? -17.583 4.082 23.694 1.00 91.38 83 ALA A O 1
ATOM 655 N N . ALA A 1 84 ? -15.650 3.070 24.205 1.00 89.00 84 ALA A N 1
ATOM 656 C CA . ALA A 1 84 ? -14.820 4.222 23.862 1.00 89.00 84 ALA A CA 1
ATOM 657 C C . ALA A 1 84 ? -14.706 4.401 22.340 1.00 89.00 84 ALA A C 1
ATOM 659 O O . ALA A 1 84 ? -14.786 5.529 21.856 1.00 89.00 84 ALA A O 1
ATOM 660 N N . LYS A 1 85 ? -14.590 3.307 21.576 1.00 90.69 85 LYS A N 1
ATOM 661 C CA . LYS A 1 85 ? -14.610 3.350 20.106 1.00 90.69 85 LYS A CA 1
ATOM 662 C C . LYS A 1 85 ? -15.925 3.929 19.586 1.00 90.69 85 LYS A C 1
ATOM 664 O O . LYS A 1 85 ? -15.895 4.789 18.709 1.00 90.69 85 LYS A O 1
ATOM 669 N N . ASP A 1 86 ? -17.057 3.514 20.149 1.00 92.19 86 ASP A N 1
ATOM 670 C CA . ASP A 1 86 ? -18.382 4.009 19.764 1.00 92.19 86 ASP A CA 1
ATOM 671 C C . ASP A 1 86 ? -18.548 5.502 20.051 1.00 92.19 86 ASP A C 1
ATOM 673 O O . ASP A 1 86 ? -19.071 6.242 19.216 1.00 92.19 86 ASP A O 1
ATOM 677 N N . LEU A 1 87 ? -18.056 5.971 21.201 1.00 93.06 87 LEU A N 1
ATOM 678 C CA . LEU A 1 87 ? -18.092 7.389 21.549 1.00 93.06 87 LEU A CA 1
ATOM 679 C C . LEU A 1 87 ? -17.297 8.228 20.540 1.00 93.06 87 LEU A C 1
ATOM 681 O O . LEU A 1 87 ? -17.813 9.221 20.028 1.00 93.06 87 LEU A O 1
ATOM 685 N N . VAL A 1 88 ? -16.076 7.802 20.203 1.00 90.06 88 VAL A N 1
ATOM 686 C CA . VAL A 1 88 ? -15.224 8.520 19.242 1.00 90.06 88 VAL A CA 1
ATOM 687 C C . VAL A 1 88 ? -15.819 8.473 17.830 1.00 90.06 88 VAL A C 1
ATOM 689 O O . VAL A 1 88 ? -15.861 9.499 17.154 1.00 90.06 88 VAL A O 1
ATOM 692 N N . LYS A 1 89 ? -16.356 7.328 17.388 1.00 90.69 89 LYS A N 1
ATOM 693 C CA . LYS A 1 89 ? -17.033 7.205 16.083 1.00 90.69 89 LYS A CA 1
ATOM 694 C C . LYS A 1 89 ? -18.252 8.118 15.967 1.00 90.69 89 LYS A C 1
ATOM 696 O O . LYS A 1 89 ? -18.479 8.710 14.913 1.00 90.69 89 LYS A O 1
ATOM 701 N N . ASN A 1 90 ? -19.037 8.244 17.035 1.00 92.50 90 ASN A N 1
ATOM 702 C CA . ASN A 1 90 ? -20.192 9.140 17.052 1.00 92.50 90 ASN A CA 1
ATOM 703 C C . ASN A 1 90 ? -19.771 10.609 16.950 1.00 92.50 90 ASN A C 1
ATOM 705 O O . ASN A 1 90 ? -20.408 11.376 16.228 1.00 92.50 90 ASN A O 1
ATOM 709 N N . GLU A 1 91 ? -18.677 10.988 17.611 1.00 92.44 91 GLU A N 1
ATOM 710 C CA . GLU A 1 91 ? -18.145 12.347 17.529 1.00 92.44 91 GLU A CA 1
ATOM 711 C C . GLU A 1 91 ? -17.577 12.664 16.138 1.00 92.44 91 GLU A C 1
ATOM 713 O O . GLU A 1 91 ? -17.855 13.732 15.592 1.00 92.44 91 GLU A O 1
ATOM 718 N N . ILE A 1 92 ? -16.874 11.716 15.508 1.00 91.06 92 ILE A N 1
ATOM 719 C CA . ILE A 1 92 ? -16.397 11.859 14.122 1.00 91.06 92 ILE A CA 1
ATOM 720 C C . ILE A 1 92 ? -17.570 12.092 13.165 1.00 91.06 92 ILE A C 1
ATOM 722 O O . ILE A 1 92 ? -17.541 13.055 12.402 1.00 91.06 92 ILE A O 1
ATOM 726 N N . ARG A 1 93 ? -18.639 11.287 13.256 1.00 91.06 93 ARG A N 1
ATOM 727 C CA . ARG A 1 93 ? -19.850 11.465 12.429 1.00 91.06 93 ARG A CA 1
ATOM 728 C C . ARG A 1 93 ? -20.514 12.823 12.646 1.00 91.06 93 ARG A C 1
ATOM 730 O O . ARG A 1 93 ? -21.011 13.428 11.697 1.00 91.06 93 ARG A O 1
ATOM 737 N N . ARG A 1 94 ? -20.546 13.315 13.889 1.00 93.19 94 ARG A N 1
ATOM 738 C CA . ARG A 1 94 ? -21.101 14.639 14.206 1.00 93.19 94 ARG A CA 1
ATOM 739 C C . ARG A 1 94 ? -20.305 15.743 13.506 1.00 93.19 94 ARG A C 1
ATOM 741 O O . ARG A 1 94 ? -20.895 16.607 12.859 1.00 93.19 94 ARG A O 1
ATOM 748 N N . ILE A 1 95 ? -18.978 15.695 13.615 1.00 90.12 95 ILE A N 1
ATOM 749 C CA . ILE A 1 95 ? -18.070 16.686 13.023 1.00 90.12 95 ILE A CA 1
ATOM 750 C C . ILE A 1 95 ? -18.106 16.621 11.491 1.00 90.12 95 ILE A C 1
ATOM 752 O O . ILE A 1 95 ? -18.151 17.665 10.844 1.00 90.12 95 ILE A O 1
ATOM 756 N N . GLU A 1 96 ? -18.158 15.425 10.907 1.00 89.31 96 GLU A N 1
ATOM 757 C CA . GLU A 1 96 ? -18.309 15.215 9.463 1.00 89.31 96 GLU A CA 1
ATOM 758 C C . GLU A 1 96 ? -19.574 15.902 8.927 1.00 89.31 96 GLU A C 1
ATOM 760 O O . GLU A 1 96 ? -19.512 16.679 7.974 1.00 89.31 96 GLU A O 1
ATOM 765 N N . GLN A 1 97 ? -20.721 15.710 9.587 1.00 89.62 97 GLN A N 1
ATOM 766 C CA . GLN A 1 97 ? -21.977 16.364 9.205 1.00 89.62 97 GLN A CA 1
ATOM 767 C C . GLN A 1 97 ? -21.913 17.894 9.319 1.00 89.62 97 GLN A C 1
ATOM 769 O O . GLN A 1 97 ? -22.517 18.604 8.510 1.00 89.62 97 GLN A O 1
AT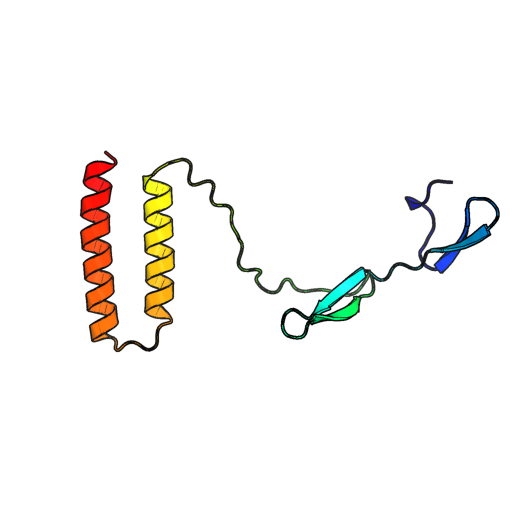OM 774 N N . GLU A 1 98 ? -21.211 18.425 10.322 1.00 91.50 98 GLU A N 1
ATOM 775 C CA . GLU A 1 98 ? -20.993 19.867 10.474 1.00 91.50 98 GLU A CA 1
ATOM 776 C C . GLU A 1 98 ? -20.051 20.431 9.407 1.00 91.50 98 GLU A C 1
ATOM 778 O O . GLU A 1 98 ? -20.292 21.528 8.899 1.00 91.50 98 GLU A O 1
ATOM 783 N N . ALA A 1 99 ? -19.008 19.686 9.042 1.00 87.12 99 ALA A N 1
ATOM 784 C CA . ALA A 1 99 ? -18.059 20.063 8.003 1.00 87.12 99 ALA A CA 1
ATOM 785 C C . ALA A 1 99 ? -18.709 20.034 6.610 1.00 87.12 99 ALA A C 1
ATOM 787 O O . ALA A 1 99 ? -18.597 21.009 5.868 1.00 87.12 99 ALA A O 1
ATOM 788 N N . MET A 1 100 ? -19.497 19.002 6.294 1.00 85.12 100 MET A N 1
ATOM 789 C CA . MET A 1 100 ? -20.218 18.887 5.018 1.00 85.12 100 MET A CA 1
ATOM 790 C C . MET A 1 100 ? -21.214 20.029 4.778 1.00 85.12 100 MET A C 1
ATOM 792 O O . MET A 1 100 ? -21.404 20.461 3.642 1.00 85.12 100 MET A O 1
ATOM 796 N N . LYS A 1 101 ? -21.824 20.578 5.838 1.00 88.75 101 LYS A N 1
ATOM 797 C CA . LYS A 1 101 ? -22.693 21.767 5.739 1.00 88.75 101 LYS A CA 1
ATOM 798 C C . LYS A 1 101 ? -21.945 23.043 5.345 1.00 88.75 101 LYS A C 1
ATOM 800 O O . LYS A 1 101 ? -22.593 23.975 4.890 1.00 88.75 101 LYS A O 1
ATOM 805 N N . LYS A 1 102 ? -20.630 23.104 5.570 1.00 83.00 102 LYS A N 1
ATOM 806 C CA . LYS A 1 102 ? -19.776 24.261 5.251 1.00 83.00 102 LYS A CA 1
ATOM 807 C C . LYS A 1 102 ? -19.086 24.140 3.889 1.00 83.00 102 LYS A C 1
ATOM 809 O O . LYS A 1 102 ? -18.561 25.135 3.404 1.00 83.00 102 LYS A O 1
ATOM 814 N N . ILE A 1 103 ? -19.034 22.929 3.327 1.00 78.81 103 ILE A N 1
ATOM 815 C CA . ILE A 1 103 ? -18.433 22.636 2.015 1.00 78.81 103 ILE A CA 1
ATOM 816 C C . ILE A 1 103 ? -19.449 22.848 0.872 1.00 78.81 103 ILE A C 1
ATOM 818 O O . ILE A 1 103 ? -19.039 23.129 -0.252 1.00 78.81 103 ILE A O 1
ATOM 822 N N . LYS A 1 104 ? -20.757 22.749 1.156 1.00 57.97 104 LYS A N 1
ATOM 823 C CA . LYS A 1 104 ? -21.851 23.159 0.252 1.00 57.97 104 LYS A CA 1
ATOM 824 C C . LYS A 1 104 ? -22.054 24.669 0.235 1.00 57.97 104 LYS A C 1
ATOM 826 O O . LYS A 1 104 ? -22.413 25.170 -0.853 1.00 57.97 104 LYS A O 1
#

Secondary structure (DSSP, 8-state):
--GGGSPTT-EEEETTEEEE---EEEEE-TTT--EEEEETT-----------------SHHHHHHHHHHHHHHHHHTS-S-HHHHHHHHHHHHHHHHHHHHHH-

Sequence (104 aa):
MKFSHIKIGERFIWEGEPYVKATPLLANHAQTGVNKMVPKYVNVEFSETRTEDAITCSKPDEMLEYIVSELSDAINSSTLSEAAKDLVKNEIRRIEQEAMKKIK